Protein AF-K6DNI8-F1 (afdb_monomer_lite)

Organism: NCBI:txid1131731

Foldseek 3Di:
DDVPDDQDDKDKFWDDLVVVDDLVRQQVVVVVVCCVVCVPPDDFDWDWDPPDSTIMIITDSDPPPPPD

pLDDT: mean 84.23, std 18.57, range [29.64, 97.94]

Secondary structure (DSSP, 8-state):
--TT-------EEE--GGG---HHHHHHHHHHHHHHHHTTS-----EEE-SSSS-EEE--S-------

Radius of gyration: 14.2 Å; chains: 1; bounding box: 33×31×41 Å

InterPro domains:
  IPR005094 MobA/VirD2-like, nuclease domain [PF03432] (2-57)

Structure (mmCIF, N/CA/C/O backbone):
data_AF-K6DNI8-F1
#
_entry.id   AF-K6DNI8-F1
#
loop_
_atom_site.group_PDB
_atom_site.id
_atom_site.type_symbol
_atom_site.label_atom_id
_atom_site.label_alt_id
_atom_site.label_comp_id
_atom_site.label_asym_id
_atom_site.label_entity_id
_atom_site.label_seq_id
_atom_site.pdbx_PDB_ins_code
_atom_site.Cartn_x
_atom_site.Cartn_y
_atom_site.Cartn_z
_atom_site.occupancy
_atom_site.B_iso_or_equiv
_atom_site.auth_seq_id
_atom_site.auth_comp_id
_atom_site.auth_asym_id
_atom_site.auth_atom_id
_atom_site.pdbx_PDB_model_num
ATOM 1 N N . PRO A 1 1 ? 9.910 7.574 -26.362 1.00 75.38 1 PRO A N 1
ATOM 2 C CA . PRO A 1 1 ? 9.294 6.431 -25.643 1.00 75.38 1 PRO A CA 1
ATOM 3 C C . PRO A 1 1 ? 9.399 5.169 -26.505 1.00 75.38 1 PRO A C 1
ATOM 5 O O . PRO A 1 1 ? 9.035 5.210 -27.681 1.00 75.38 1 PRO A O 1
ATOM 8 N N . ARG A 1 2 ? 9.968 4.085 -25.968 1.00 87.31 2 ARG A N 1
ATOM 9 C CA . ARG A 1 2 ? 10.044 2.809 -26.702 1.00 87.31 2 ARG A CA 1
ATOM 10 C C . ARG A 1 2 ? 8.672 2.128 -26.687 1.00 87.31 2 ARG A C 1
ATOM 12 O O . ARG A 1 2 ? 7.907 2.277 -25.735 1.00 87.31 2 ARG A O 1
ATOM 19 N N . LYS A 1 3 ? 8.341 1.377 -27.742 1.00 87.88 3 LYS A N 1
ATOM 20 C CA . LYS A 1 3 ? 7.116 0.563 -27.767 1.00 87.88 3 LYS A CA 1
ATOM 21 C C . LYS A 1 3 ? 7.184 -0.448 -26.612 1.00 87.88 3 LYS A C 1
ATOM 23 O O . LYS A 1 3 ? 8.162 -1.183 -26.526 1.00 87.88 3 LYS A O 1
ATOM 28 N N . ASN A 1 4 ? 6.160 -0.466 -25.756 1.00 8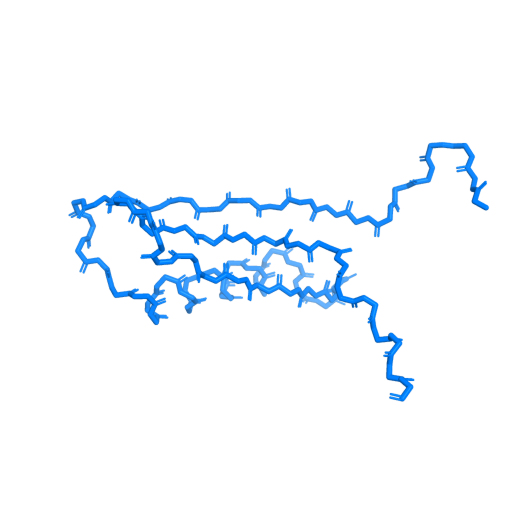9.44 4 ASN A N 1
ATOM 29 C CA . ASN A 1 4 ? 6.056 -1.293 -24.540 1.00 89.44 4 ASN A CA 1
ATOM 30 C C . ASN A 1 4 ? 7.071 -0.970 -23.427 1.00 89.44 4 ASN A C 1
ATOM 32 O O . ASN A 1 4 ? 7.412 -1.837 -22.626 1.00 89.44 4 ASN A O 1
ATOM 36 N N . GLU A 1 5 ? 7.565 0.264 -23.361 1.00 92.94 5 GLU A N 1
ATOM 37 C CA . GLU A 1 5 ? 8.374 0.711 -22.227 1.00 92.94 5 GLU A CA 1
ATOM 38 C C . GLU A 1 5 ? 7.540 0.766 -20.938 1.00 92.94 5 GLU A C 1
ATOM 40 O O . GLU A 1 5 ? 6.481 1.393 -20.902 1.00 92.94 5 GLU A O 1
ATOM 45 N N . ILE A 1 6 ? 8.020 0.102 -19.883 1.00 85.50 6 ILE A N 1
ATOM 46 C CA . ILE A 1 6 ? 7.413 0.131 -18.548 1.00 85.50 6 ILE A CA 1
ATOM 47 C C . ILE A 1 6 ? 8.034 1.295 -17.775 1.00 85.50 6 ILE A C 1
ATOM 49 O O . ILE A 1 6 ? 9.244 1.317 -17.561 1.00 85.50 6 ILE A O 1
ATOM 53 N N . TYR A 1 7 ? 7.203 2.251 -17.360 1.00 85.50 7 TYR A N 1
ATOM 54 C CA . TYR A 1 7 ? 7.639 3.446 -16.623 1.00 85.50 7 TYR A CA 1
ATOM 55 C C . TYR A 1 7 ? 7.524 3.312 -15.100 1.00 85.50 7 TYR A C 1
ATOM 57 O O . TYR A 1 7 ? 8.095 4.123 -14.382 1.00 85.50 7 TYR A O 1
ATOM 65 N N . GLY A 1 8 ? 6.792 2.312 -14.611 1.00 85.12 8 GLY A N 1
ATOM 66 C CA . GLY A 1 8 ? 6.539 2.111 -13.190 1.00 85.12 8 GLY A CA 1
ATOM 67 C C . GLY A 1 8 ? 5.623 0.918 -12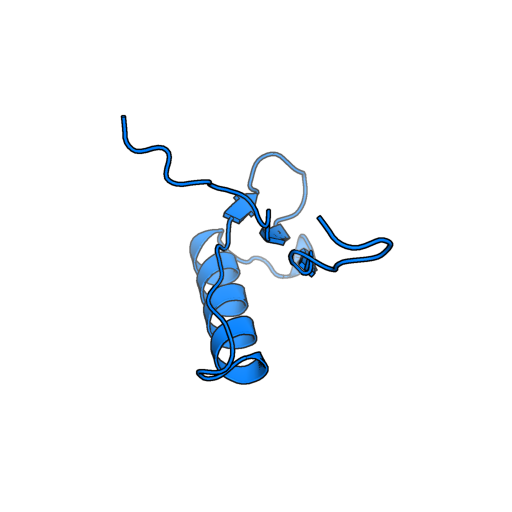.940 1.00 85.12 8 GLY A C 1
ATOM 68 O O . GLY A 1 8 ? 5.071 0.340 -13.882 1.00 85.12 8 GLY A O 1
ATOM 69 N N . TYR A 1 9 ? 5.462 0.568 -11.669 1.00 84.88 9 TYR A N 1
ATOM 70 C CA . TYR A 1 9 ? 4.609 -0.522 -11.209 1.00 84.88 9 TYR A CA 1
ATOM 71 C C . TYR A 1 9 ? 3.617 0.006 -10.176 1.00 84.88 9 TYR A C 1
ATOM 73 O O . TYR A 1 9 ? 3.989 0.625 -9.182 1.00 84.88 9 TYR A O 1
ATOM 81 N N . HIS A 1 10 ? 2.336 -0.284 -10.390 1.00 84.94 10 HIS A N 1
ATOM 82 C CA . HIS A 1 10 ? 1.278 0.084 -9.458 1.00 84.94 10 HIS A CA 1
ATOM 83 C C . HIS A 1 10 ? 1.022 -1.071 -8.487 1.00 84.94 10 HIS A C 1
ATOM 85 O O . HIS A 1 10 ? 0.666 -2.173 -8.900 1.00 84.94 10 HIS A O 1
ATOM 91 N N . PHE A 1 11 ? 1.199 -0.799 -7.196 1.00 86.62 11 PHE A N 1
ATOM 92 C CA . PHE A 1 11 ? 0.925 -1.727 -6.106 1.00 86.62 11 PHE A CA 1
ATOM 93 C C . PHE A 1 11 ? -0.226 -1.211 -5.237 1.00 86.62 11 PHE A C 1
ATOM 95 O O . PHE A 1 11 ? -0.291 -0.014 -4.943 1.00 86.62 11 PHE A O 1
ATOM 102 N N . VAL A 1 12 ? -1.112 -2.121 -4.826 1.00 92.19 12 VAL A N 1
ATOM 103 C CA . VAL A 1 12 ? -2.235 -1.842 -3.924 1.00 92.19 12 VAL A CA 1
ATOM 104 C C . VAL A 1 12 ? -2.195 -2.835 -2.770 1.00 92.19 12 VAL A C 1
ATOM 106 O O . VAL A 1 12 ? -2.081 -4.039 -2.992 1.00 92.19 12 VAL A O 1
ATOM 109 N N . GLN A 1 13 ? -2.312 -2.324 -1.546 1.00 94.31 13 GLN A N 1
ATOM 110 C CA . GLN A 1 13 ? -2.393 -3.120 -0.323 1.00 94.31 13 GLN A CA 1
ATOM 111 C C . GLN A 1 13 ? -3.626 -2.691 0.462 1.00 94.31 13 GLN A C 1
ATOM 113 O O . GLN A 1 13 ? -3.681 -1.566 0.952 1.00 94.31 13 GLN A O 1
ATOM 118 N N . SER A 1 14 ? -4.606 -3.581 0.570 1.00 94.75 14 SER A N 1
ATOM 119 C CA . SER A 1 14 ? -5.853 -3.333 1.296 1.00 94.75 14 SER A CA 1
ATOM 120 C C . SER A 1 14 ? -5.837 -4.030 2.650 1.00 94.75 14 SER A C 1
ATOM 122 O O . SER A 1 14 ? -5.293 -5.126 2.773 1.00 94.75 14 SER A O 1
ATOM 124 N N . PHE A 1 15 ? -6.461 -3.396 3.637 1.00 95.81 15 PHE A N 1
ATOM 125 C CA . PHE A 1 15 ? -6.587 -3.897 5.003 1.00 95.81 15 PHE A CA 1
ATOM 126 C C . PHE A 1 15 ? -8.057 -4.152 5.320 1.00 95.81 15 PHE A C 1
ATOM 128 O O . PHE A 1 15 ? -8.934 -3.445 4.815 1.00 95.81 15 PHE A O 1
ATOM 135 N N . SER A 1 16 ? -8.337 -5.169 6.130 1.00 95.94 16 SER A N 1
ATOM 136 C CA . SER A 1 16 ? -9.705 -5.453 6.551 1.00 95.94 16 SER A CA 1
ATOM 137 C C . SER A 1 16 ? -10.188 -4.360 7.510 1.00 95.94 16 SER A C 1
ATOM 139 O O . SER A 1 16 ? -9.421 -3.929 8.374 1.00 95.94 16 SER A O 1
ATOM 141 N N . PRO A 1 17 ? -11.463 -3.933 7.442 1.00 92.56 17 PRO A N 1
ATOM 142 C CA . PRO A 1 17 ? -12.067 -3.120 8.500 1.00 92.56 17 PRO A CA 1
ATOM 143 C C . PRO A 1 17 ? -11.965 -3.762 9.895 1.00 92.56 17 PRO A C 1
ATOM 145 O O . PRO A 1 17 ? -11.913 -3.049 10.897 1.00 92.56 17 PRO A O 1
ATOM 148 N N . ASP A 1 18 ? -11.890 -5.096 9.950 1.00 96.69 18 ASP A N 1
ATOM 149 C CA . ASP A 1 18 ? -11.782 -5.878 11.187 1.00 96.69 18 ASP A CA 1
ATOM 150 C C . ASP A 1 18 ? -10.356 -5.904 11.770 1.00 96.69 18 ASP A C 1
ATOM 152 O O . ASP A 1 18 ? -10.161 -6.356 12.895 1.00 96.69 18 ASP A O 1
ATOM 156 N N . ASP A 1 19 ? -9.351 -5.400 11.042 1.00 95.06 19 ASP A N 1
ATOM 157 C CA . ASP A 1 19 ? -7.969 -5.331 11.542 1.00 95.06 19 ASP A CA 1
ATOM 158 C C . ASP A 1 19 ? -7.787 -4.209 12.583 1.00 95.06 19 ASP A C 1
ATOM 160 O O . ASP A 1 19 ? -6.769 -4.158 13.272 1.00 95.06 19 ASP A O 1
ATOM 164 N N . HIS A 1 20 ? -8.767 -3.302 12.704 1.00 94.44 20 HIS A N 1
ATOM 165 C CA . HIS A 1 20 ? -8.772 -2.179 13.650 1.00 94.44 20 HIS A CA 1
ATOM 166 C C . HIS A 1 20 ? -7.490 -1.322 13.618 1.00 94.44 20 HIS A C 1
ATOM 168 O O . HIS A 1 20 ? -7.034 -0.820 14.647 1.00 94.44 20 HIS A O 1
ATOM 174 N N . LEU A 1 21 ? -6.911 -1.145 12.427 1.00 96.56 21 LEU A N 1
ATOM 175 C CA . LEU A 1 21 ? -5.693 -0.365 12.209 1.00 96.56 21 LEU A CA 1
ATOM 176 C C . LEU A 1 21 ? -5.991 1.125 12.021 1.00 96.56 21 LEU A C 1
ATOM 178 O O . LEU A 1 21 ? -7.012 1.505 11.444 1.00 96.56 21 LEU A O 1
ATOM 182 N N . THR A 1 22 ? -5.057 1.977 12.444 1.00 97.50 22 THR A N 1
ATOM 183 C CA . THR A 1 22 ? -5.079 3.410 12.119 1.00 97.50 22 THR A CA 1
ATOM 184 C C . THR A 1 22 ? -4.439 3.685 10.750 1.00 97.50 22 THR A C 1
ATOM 186 O O . THR A 1 22 ? -3.644 2.873 10.261 1.00 97.50 22 THR A O 1
ATOM 189 N N . PRO A 1 23 ? -4.725 4.841 10.116 1.00 96.81 23 PRO A N 1
ATOM 190 C CA . PRO A 1 23 ? -4.054 5.249 8.881 1.00 96.81 23 PRO A CA 1
ATOM 191 C C . PRO A 1 23 ? -2.523 5.267 8.992 1.00 96.81 23 PRO A C 1
ATOM 193 O O . PRO A 1 23 ? -1.834 4.855 8.063 1.00 96.81 23 PRO A O 1
ATOM 196 N N . GLU A 1 24 ? -1.980 5.690 10.133 1.00 97.50 24 GLU A N 1
ATOM 197 C CA . GLU A 1 24 ? -0.538 5.743 10.388 1.00 97.50 24 GLU A CA 1
ATOM 198 C C . GLU A 1 24 ? 0.074 4.340 10.426 1.00 97.50 24 GLU A C 1
ATOM 200 O O . GLU A 1 24 ? 1.119 4.112 9.818 1.00 97.50 24 GLU A O 1
ATOM 205 N N . GLN A 1 25 ? -0.599 3.382 11.073 1.00 97.94 25 GLN A N 1
ATOM 206 C CA . GLN A 1 25 ? -0.156 1.985 11.101 1.00 97.94 25 GLN A CA 1
ATOM 207 C C . GLN A 1 25 ? -0.184 1.370 9.702 1.00 97.94 25 GLN A C 1
ATOM 209 O O . GLN A 1 25 ? 0.770 0.715 9.288 1.00 97.94 25 GLN A O 1
ATOM 214 N N . VAL A 1 26 ? -1.253 1.621 8.944 1.00 97.06 26 VAL A N 1
ATOM 215 C CA . VAL A 1 26 ? -1.365 1.187 7.548 1.00 97.06 26 VAL A CA 1
ATOM 216 C C . VAL A 1 26 ? -0.236 1.774 6.696 1.00 97.06 26 VAL A C 1
ATOM 218 O O . VAL A 1 26 ? 0.378 1.050 5.906 1.00 97.06 26 VAL A O 1
ATOM 221 N N . HIS A 1 27 ? 0.086 3.055 6.877 1.00 96.38 27 HIS A N 1
ATOM 222 C CA . HIS A 1 27 ? 1.187 3.707 6.176 1.00 96.38 27 HIS A CA 1
ATOM 223 C C . HIS A 1 27 ? 2.544 3.087 6.530 1.00 96.38 27 HIS A C 1
ATOM 225 O O . HIS A 1 27 ? 3.340 2.783 5.639 1.00 96.38 27 HIS A O 1
ATOM 231 N N . GLU A 1 28 ? 2.807 2.860 7.819 1.00 97.69 28 GLU A N 1
ATOM 232 C CA . GLU A 1 28 ? 4.049 2.254 8.301 1.00 97.69 28 GLU A CA 1
ATOM 233 C C . GLU A 1 28 ? 4.225 0.822 7.779 1.00 97.69 28 GLU A C 1
ATOM 235 O O . GLU A 1 28 ? 5.312 0.468 7.310 1.00 97.69 28 GLU A O 1
ATOM 240 N N . ILE A 1 29 ? 3.152 0.021 7.781 1.00 96.94 29 ILE A N 1
ATOM 241 C CA . ILE A 1 29 ? 3.155 -1.331 7.212 1.00 96.94 29 ILE A CA 1
ATOM 242 C C . ILE A 1 29 ? 3.537 -1.271 5.733 1.00 96.94 29 ILE A C 1
ATOM 244 O O . ILE A 1 29 ? 4.470 -1.958 5.320 1.00 96.94 29 ILE A O 1
ATOM 248 N N . GLY A 1 30 ? 2.880 -0.415 4.945 1.00 94.88 30 GLY A N 1
ATOM 249 C CA . GLY A 1 30 ? 3.183 -0.277 3.520 1.00 94.88 30 GLY A CA 1
ATOM 250 C C . GLY A 1 30 ? 4.614 0.202 3.259 1.00 94.88 30 GLY A C 1
ATOM 251 O O . GLY A 1 30 ? 5.304 -0.345 2.397 1.00 94.88 30 GLY A O 1
ATOM 252 N N . LEU A 1 31 ? 5.104 1.168 4.043 1.00 94.69 31 LEU A N 1
ATOM 253 C CA . LEU A 1 31 ? 6.480 1.660 3.955 1.00 94.69 31 LEU A CA 1
ATOM 254 C C . LEU A 1 31 ? 7.494 0.543 4.228 1.00 94.69 31 LEU A C 1
ATOM 256 O O . LEU A 1 31 ? 8.468 0.401 3.485 1.00 94.69 31 LEU A O 1
ATOM 260 N N . LYS A 1 32 ? 7.271 -0.254 5.278 1.00 96.06 32 LYS A N 1
ATOM 261 C CA . LYS A 1 32 ? 8.131 -1.387 5.629 1.00 96.06 32 LYS A CA 1
ATOM 262 C C . LYS A 1 32 ? 8.096 -2.465 4.548 1.00 96.06 32 LYS A C 1
ATOM 264 O O . LYS A 1 32 ? 9.158 -2.878 4.090 1.00 96.06 32 LYS A O 1
ATOM 269 N N . THR A 1 33 ? 6.904 -2.848 4.081 1.00 94.69 33 THR A N 1
ATOM 270 C CA . THR A 1 33 ? 6.731 -3.820 2.992 1.00 94.69 33 THR A CA 1
ATOM 271 C C . THR A 1 33 ? 7.527 -3.412 1.755 1.00 94.69 33 THR A C 1
ATOM 273 O O . THR A 1 33 ? 8.276 -4.220 1.214 1.00 94.69 33 THR A O 1
ATOM 276 N N . MET A 1 34 ? 7.426 -2.152 1.324 1.00 91.06 34 MET A N 1
ATOM 277 C CA . MET A 1 34 ? 8.113 -1.698 0.114 1.00 91.06 34 MET A CA 1
ATOM 278 C C . MET A 1 34 ? 9.626 -1.567 0.297 1.00 91.06 34 MET A C 1
ATOM 280 O O . MET A 1 34 ? 10.368 -1.903 -0.624 1.00 91.06 34 MET A O 1
ATOM 284 N N . LYS A 1 35 ? 10.098 -1.135 1.474 1.00 92.06 35 LYS A N 1
ATOM 285 C CA . LYS A 1 35 ? 11.536 -1.116 1.790 1.00 92.06 35 LYS A CA 1
ATOM 28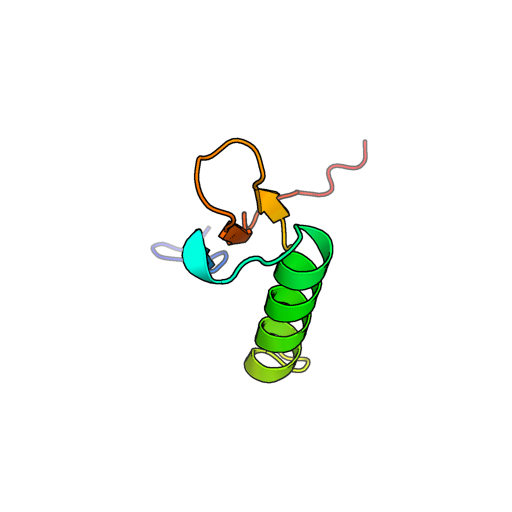6 C C . LYS A 1 35 ? 12.140 -2.516 1.778 1.00 92.06 35 LYS A C 1
ATOM 288 O O . LYS A 1 35 ? 13.229 -2.691 1.246 1.00 92.06 35 LYS A O 1
ATOM 293 N N . GLU A 1 36 ? 11.448 -3.504 2.336 1.00 94.31 36 GLU A N 1
ATOM 294 C CA . GLU A 1 36 ? 11.911 -4.896 2.327 1.00 94.31 36 GLU A CA 1
ATOM 295 C C . GLU A 1 36 ? 11.849 -5.507 0.921 1.00 94.31 36 GLU A C 1
ATOM 297 O O . GLU A 1 36 ? 12.774 -6.209 0.519 1.00 94.31 36 GLU A O 1
ATOM 302 N N . TYR A 1 37 ? 10.798 -5.205 0.151 1.00 89.94 37 TYR A N 1
ATOM 303 C CA . TYR A 1 37 ? 10.608 -5.744 -1.197 1.00 89.94 37 TYR A CA 1
ATOM 304 C C . TYR A 1 37 ? 11.580 -5.157 -2.231 1.00 89.94 37 TYR A C 1
ATOM 306 O O . TYR A 1 37 ? 12.126 -5.895 -3.049 1.00 89.94 37 TYR A O 1
ATOM 314 N N . LEU A 1 38 ? 11.795 -3.837 -2.218 1.00 89.44 38 LEU A N 1
ATOM 315 C CA . LEU A 1 38 ? 12.652 -3.148 -3.192 1.00 89.44 38 LEU A CA 1
ATOM 316 C C . LEU A 1 38 ? 14.098 -3.004 -2.710 1.00 89.44 38 LEU A C 1
ATOM 318 O O . LEU A 1 38 ? 15.014 -2.883 -3.523 1.00 89.44 38 LEU A O 1
ATOM 322 N N . GLY A 1 39 ? 14.337 -2.964 -1.400 1.00 87.88 39 GLY A N 1
ATOM 323 C CA . GLY A 1 39 ? 15.633 -2.563 -0.863 1.00 87.88 39 GLY A CA 1
ATOM 324 C C . GLY A 1 39 ? 16.072 -1.217 -1.452 1.00 87.88 39 GLY A C 1
ATOM 325 O O . GLY A 1 39 ? 15.368 -0.218 -1.329 1.00 87.88 39 GLY A O 1
ATOM 326 N N . ASN A 1 40 ? 17.213 -1.218 -2.147 1.00 86.19 40 ASN A N 1
ATOM 327 C CA . ASN A 1 40 ? 17.766 -0.046 -2.838 1.00 86.19 40 ASN A CA 1
ATOM 328 C C . ASN A 1 40 ? 17.585 -0.105 -4.369 1.00 86.19 40 ASN A C 1
ATOM 330 O O . ASN A 1 40 ? 18.265 0.619 -5.093 1.00 86.19 40 ASN A O 1
ATOM 334 N N . SER A 1 41 ? 16.734 -0.997 -4.889 1.00 88.00 41 SER A N 1
ATOM 335 C CA . SER A 1 41 ? 16.615 -1.224 -6.334 1.00 88.00 41 SER A CA 1
ATOM 336 C C . SER A 1 41 ? 15.752 -0.190 -7.057 1.00 88.00 41 SER A C 1
ATOM 338 O O . SER A 1 41 ? 15.841 -0.082 -8.278 1.00 88.00 41 SER A O 1
ATOM 340 N N . ALA A 1 42 ? 14.876 0.520 -6.338 1.00 86.88 42 ALA A N 1
ATOM 341 C CA . ALA A 1 42 ? 13.967 1.506 -6.914 1.00 86.88 42 ALA A CA 1
ATOM 342 C C . ALA A 1 42 ? 13.435 2.489 -5.863 1.00 86.88 42 ALA A C 1
ATOM 344 O O . ALA A 1 42 ? 13.229 2.130 -4.704 1.00 86.88 42 ALA A O 1
ATOM 345 N N . GLU A 1 43 ? 13.131 3.707 -6.306 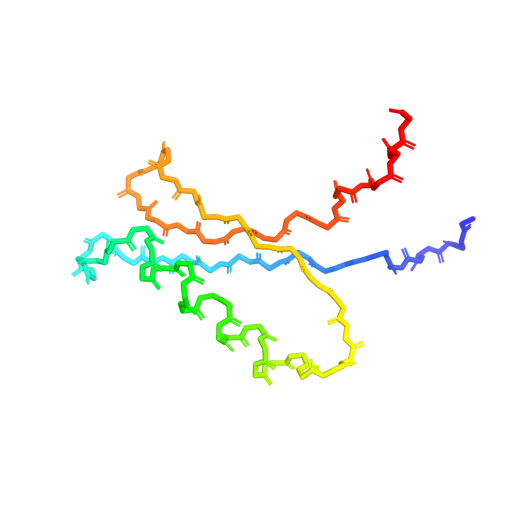1.00 88.69 43 GLU A N 1
ATOM 346 C CA . GLU A 1 43 ? 12.396 4.700 -5.521 1.00 88.69 43 GLU A CA 1
ATOM 347 C C . GLU A 1 43 ? 10.882 4.462 -5.607 1.00 88.69 43 GLU A C 1
ATOM 349 O O . GLU A 1 43 ? 10.381 3.810 -6.535 1.00 88.69 43 GLU A O 1
ATOM 354 N N . PHE A 1 44 ? 10.137 4.972 -4.623 1.00 86.81 44 PHE A N 1
ATOM 355 C CA . PHE A 1 44 ? 8.687 4.812 -4.569 1.00 86.81 44 PHE A CA 1
ATOM 356 C C . PHE A 1 44 ? 7.976 5.924 -3.800 1.00 86.81 44 PHE A C 1
ATOM 358 O O . PHE A 1 44 ? 8.550 6.572 -2.929 1.00 86.81 44 PHE A O 1
ATOM 365 N N . ILE A 1 45 ? 6.690 6.092 -4.117 1.00 90.25 45 ILE A N 1
ATOM 366 C CA . ILE A 1 45 ? 5.736 6.933 -3.391 1.00 90.25 45 ILE A CA 1
ATOM 367 C C . ILE A 1 45 ? 4.657 6.019 -2.806 1.00 90.25 45 ILE A C 1
ATOM 369 O O . ILE A 1 45 ? 4.257 5.040 -3.435 1.00 90.25 45 ILE A O 1
ATOM 373 N N . ILE A 1 46 ? 4.174 6.346 -1.612 1.00 90.88 46 ILE A N 1
ATOM 374 C CA . ILE A 1 46 ? 3.069 5.650 -0.953 1.00 90.88 46 ILE A CA 1
ATOM 375 C C . ILE A 1 46 ? 2.016 6.667 -0.512 1.00 90.88 46 ILE A C 1
ATOM 377 O O . ILE A 1 46 ? 2.341 7.683 0.100 1.00 90.88 46 ILE A O 1
ATOM 381 N N . ALA A 1 47 ? 0.754 6.388 -0.829 1.00 93.00 47 ALA A N 1
ATOM 382 C CA . ALA A 1 47 ? -0.397 7.147 -0.366 1.00 93.00 47 ALA A CA 1
ATOM 383 C C . ALA A 1 47 ? -1.342 6.220 0.398 1.00 93.00 47 ALA A C 1
ATOM 385 O O . ALA A 1 47 ? -1.706 5.157 -0.104 1.00 93.00 47 ALA A O 1
ATOM 386 N N . THR A 1 48 ? -1.759 6.637 1.589 1.00 95.50 48 THR A N 1
ATOM 387 C CA . THR A 1 48 ? -2.751 5.919 2.395 1.00 95.50 48 THR A CA 1
ATOM 388 C C . THR A 1 48 ? -4.102 6.593 2.227 1.00 95.50 48 THR A C 1
ATOM 390 O O . THR A 1 48 ? -4.240 7.790 2.468 1.00 95.50 48 THR A O 1
ATOM 393 N N . HIS A 1 49 ? -5.092 5.832 1.779 1.00 93.88 49 HIS A N 1
ATOM 394 C CA . HIS A 1 49 ? -6.438 6.321 1.522 1.00 93.88 49 HIS A CA 1
ATOM 395 C C . HIS A 1 49 ? -7.335 6.063 2.733 1.00 93.88 49 HIS A C 1
ATOM 397 O O . HIS A 1 49 ? -7.402 4.946 3.245 1.00 93.88 49 HIS A O 1
ATOM 403 N N . THR A 1 50 ? -8.036 7.108 3.168 1.00 95.19 50 THR A N 1
ATOM 404 C CA . THR A 1 50 ? -8.956 7.099 4.319 1.00 95.19 50 THR A CA 1
ATOM 405 C C . THR A 1 50 ? -10.385 7.479 3.923 1.00 95.19 50 THR A C 1
ATOM 407 O O . THR A 1 50 ? -11.264 7.602 4.770 1.00 95.19 50 THR A O 1
ATOM 410 N N . ASP A 1 51 ? -10.635 7.660 2.625 1.00 93.50 51 ASP A N 1
ATOM 411 C CA . ASP A 1 51 ? -11.908 8.104 2.052 1.00 93.50 51 ASP A CA 1
ATOM 412 C C . ASP A 1 51 ? -12.892 6.950 1.777 1.00 93.50 51 ASP A C 1
ATOM 414 O O . ASP A 1 51 ? -13.961 7.160 1.197 1.00 93.50 51 ASP A O 1
ATOM 418 N N . LYS A 1 52 ? -12.535 5.716 2.156 1.00 90.00 52 LYS A N 1
ATOM 419 C CA . LYS A 1 52 ? -13.295 4.486 1.894 1.00 90.00 52 LYS A CA 1
ATOM 420 C C . LYS A 1 52 ? -13.641 3.740 3.190 1.00 90.00 52 LYS A C 1
ATOM 422 O O . LYS A 1 52 ? -13.023 3.993 4.218 1.00 90.00 52 LYS A O 1
ATOM 427 N N . PRO A 1 53 ? -14.593 2.779 3.148 1.00 90.69 53 PRO A N 1
ATOM 428 C CA . PRO A 1 53 ? -14.942 1.958 4.315 1.00 90.69 53 PRO A CA 1
ATOM 429 C C . PRO A 1 53 ? -13.803 1.081 4.855 1.00 90.69 53 PRO A C 1
ATOM 431 O O . PRO A 1 53 ? -13.923 0.539 5.947 1.00 90.69 53 PRO A O 1
ATOM 434 N N . HIS A 1 54 ? -12.733 0.905 4.083 1.00 91.62 54 HIS A N 1
ATOM 435 C CA . HIS A 1 54 ? -11.520 0.208 4.488 1.00 91.62 54 HIS A CA 1
ATOM 436 C C . HIS A 1 54 ? -10.305 1.067 4.145 1.00 91.62 54 HIS A C 1
ATOM 438 O O . HIS A 1 54 ? -10.359 1.885 3.225 1.00 91.62 54 HIS A O 1
ATOM 444 N N . LEU A 1 55 ? -9.216 0.858 4.881 1.00 94.25 55 LEU A N 1
ATOM 445 C CA . LEU A 1 55 ? -7.942 1.503 4.602 1.00 94.25 55 LEU A CA 1
ATOM 446 C C . LEU A 1 55 ? -7.187 0.729 3.522 1.00 94.25 55 LEU A C 1
ATOM 448 O O . LEU A 1 55 ? -7.172 -0.506 3.504 1.00 94.25 55 LEU A O 1
ATOM 452 N N . HIS A 1 56 ? -6.513 1.458 2.640 1.00 91.94 56 HIS A N 1
ATOM 453 C CA . HIS A 1 56 ? -5.622 0.863 1.651 1.00 91.94 56 HIS A CA 1
ATOM 454 C C . HIS A 1 56 ? -4.485 1.810 1.277 1.00 91.94 56 HIS A C 1
ATOM 456 O O . HIS A 1 56 ? -4.635 3.033 1.266 1.00 91.94 56 HIS A O 1
ATOM 462 N N . ASN A 1 57 ? -3.339 1.222 0.948 1.00 88.38 57 ASN A N 1
ATOM 463 C CA . ASN A 1 57 ? -2.213 1.926 0.359 1.00 88.38 57 ASN A CA 1
ATOM 464 C C . ASN A 1 57 ? -2.275 1.809 -1.161 1.00 88.38 57 ASN A C 1
ATOM 466 O O . ASN A 1 57 ? -2.463 0.719 -1.707 1.00 88.38 57 ASN A O 1
ATOM 470 N N . VAL A 1 58 ? -2.068 2.933 -1.835 1.00 78.31 58 VAL A N 1
ATOM 471 C CA . VAL A 1 58 ? -1.919 3.032 -3.284 1.00 78.31 58 VAL A CA 1
ATOM 472 C C . VAL A 1 58 ? -0.529 3.575 -3.581 1.00 78.31 58 VAL A C 1
ATOM 474 O O . VAL A 1 58 ? -0.084 4.547 -2.965 1.00 78.31 58 VAL A O 1
ATOM 477 N N . ARG A 1 59 ? 0.146 2.981 -4.566 1.00 64.69 59 ARG A N 1
ATOM 478 C CA . ARG A 1 59 ? 1.322 3.577 -5.209 1.00 64.69 59 ARG A CA 1
ATOM 479 C C . ARG A 1 59 ? 0.928 4.206 -6.553 1.00 64.69 59 ARG A C 1
ATOM 481 O O . ARG A 1 59 ? 0.873 3.491 -7.554 1.00 64.69 59 ARG A O 1
ATOM 488 N N . PRO A 1 60 ? 0.694 5.527 -6.629 1.00 50.53 60 PRO A N 1
ATOM 489 C CA . PRO A 1 60 ? 0.594 6.216 -7.908 1.00 50.53 60 PRO A CA 1
ATOM 490 C C . PRO A 1 60 ? 2.002 6.544 -8.430 1.00 50.53 60 PRO A C 1
ATOM 492 O O . PRO A 1 60 ? 2.686 7.411 -7.892 1.00 50.53 60 PRO A O 1
ATOM 495 N N . ASP A 1 61 ? 2.452 5.886 -9.500 1.00 48.66 61 ASP A N 1
ATOM 496 C CA . ASP A 1 61 ? 3.803 6.088 -10.059 1.00 48.66 61 ASP A CA 1
ATOM 497 C C . ASP A 1 61 ? 3.939 7.340 -10.958 1.00 48.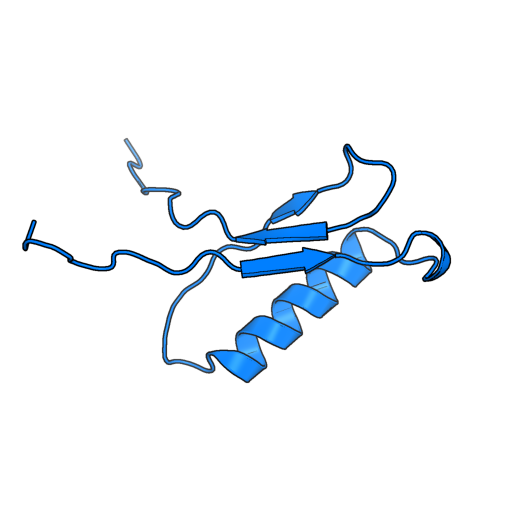66 61 ASP A C 1
ATOM 499 O O . ASP A 1 61 ? 4.559 7.301 -12.021 1.00 48.66 61 ASP A O 1
ATOM 503 N N . ARG A 1 62 ? 3.370 8.486 -10.539 1.00 40.66 62 ARG A N 1
ATOM 504 C CA . ARG A 1 62 ? 3.724 9.807 -11.098 1.00 40.66 62 ARG A CA 1
ATOM 505 C C . ARG A 1 62 ? 3.275 10.979 -10.209 1.00 40.66 62 ARG A C 1
ATOM 507 O O . ARG A 1 62 ? 2.248 11.595 -10.473 1.00 40.66 62 ARG A O 1
ATOM 514 N N . VAL A 1 63 ? 4.106 11.393 -9.252 1.00 38.91 63 VAL A N 1
ATOM 515 C CA . VAL A 1 63 ? 4.376 12.834 -9.115 1.00 38.91 63 VAL A CA 1
ATOM 516 C C . VAL A 1 63 ? 5.627 13.068 -9.944 1.00 38.91 63 VAL A C 1
ATOM 518 O O . VAL A 1 63 ? 6.735 12.767 -9.514 1.00 38.91 63 VAL A O 1
ATOM 521 N N . LEU A 1 64 ? 5.453 13.553 -11.175 1.00 36.56 64 LEU A N 1
ATOM 522 C CA . LEU A 1 64 ? 6.540 14.314 -11.771 1.00 36.56 64 LEU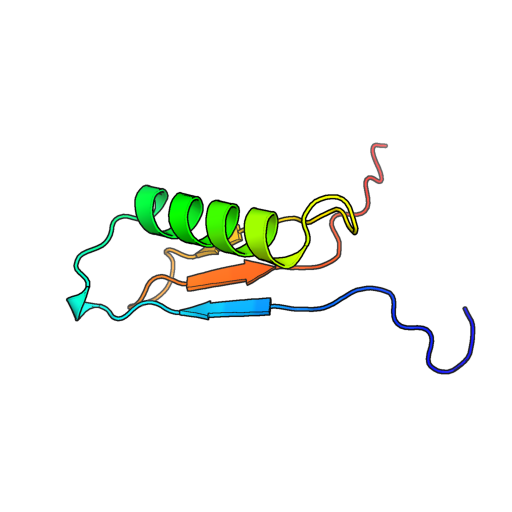 A CA 1
ATOM 523 C C . LEU A 1 64 ? 6.763 15.495 -10.836 1.00 36.56 64 LEU A C 1
ATOM 525 O O . LEU A 1 64 ? 5.868 16.326 -10.684 1.00 36.56 64 LEU A O 1
ATOM 529 N N . SER A 1 65 ? 7.956 15.607 -10.271 1.00 37.06 65 SER A N 1
ATOM 530 C CA . SER A 1 65 ? 8.524 16.922 -10.043 1.00 37.06 65 SER A CA 1
ATOM 531 C C . SER A 1 65 ? 8.640 17.613 -11.408 1.00 37.06 65 SER A C 1
ATOM 533 O O . SER A 1 65 ? 9.671 17.615 -12.067 1.00 37.06 65 SER A O 1
ATOM 535 N N . GLN A 1 66 ? 7.552 18.228 -11.857 1.00 33.47 66 GLN A N 1
ATOM 536 C CA . GLN A 1 66 ? 7.699 19.586 -12.338 1.00 33.47 66 GLN A CA 1
ATOM 537 C C . GLN A 1 66 ? 7.487 20.464 -11.115 1.00 33.47 66 GLN A C 1
ATOM 539 O O . GLN A 1 66 ? 6.405 20.977 -10.861 1.00 33.47 66 GLN A O 1
ATOM 544 N N . VAL A 1 67 ? 8.555 20.549 -10.318 1.00 29.64 67 VAL A N 1
ATOM 545 C CA . VAL A 1 67 ? 8.871 21.810 -9.663 1.00 29.64 67 VAL A CA 1
ATOM 546 C C . VAL A 1 67 ? 9.049 22.793 -10.818 1.00 29.64 67 VAL A C 1
ATOM 548 O O . VAL A 1 67 ? 10.033 22.717 -11.555 1.00 29.64 67 VAL A O 1
ATOM 551 N N . VAL A 1 68 ? 8.021 23.605 -11.035 1.00 37.03 68 VAL A N 1
ATOM 552 C CA . VAL A 1 68 ? 8.156 24.949 -11.591 1.00 37.03 68 VAL A CA 1
ATOM 553 C C . VAL A 1 68 ? 7.913 25.891 -10.428 1.00 37.03 68 VAL A C 1
ATOM 555 O O . VAL A 1 68 ? 6.951 25.617 -9.673 1.00 37.03 68 VAL A O 1
#

Sequence (68 aa):
PRKNEIYGYHFVQSFSPDDHLTPEQVHEIGLKTMKEYLGNSAEFIIATHTDKPHLHNVRPDRVLSQVV